Protein AF-A0A8T3LJG7-F1 (afdb_monomer_lite)

Sequence (40 aa):
MKKIVVEQLGVDEEDVKPEASFVDDLNADSLDLVELIMSL

pLDDT: mean 87.33, std 4.3, range [68.56, 91.0]

Foldseek 3Di:
DLVLLCVLLVDDSVQPDPPDDCCPRSVQDPVSVVVSVVVD

Secondary structure (DSSP, 8-state):
-HHHHHHHH---TTT--TT--TTTTS---HHHHHHHHHT-

Structure (mmCIF, N/CA/C/O backbone):
data_AF-A0A8T3LJG7-F1
#
_entry.id   AF-A0A8T3LJG7-F1
#
loop_
_atom_site.group_PDB
_atom_site.id
_atom_site.type_symbol
_atom_site.label_atom_id
_atom_site.label_alt_id
_atom_site.label_comp_id
_atom_site.label_asym_id
_atom_site.label_entity_id
_atom_site.label_seq_id
_atom_site.pdbx_PDB_ins_code
_atom_site.Cartn_x
_atom_site.Cartn_y
_atom_site.Cartn_z
_atom_site.occupancy
_atom_site.B_iso_or_equiv
_atom_site.auth_seq_id
_atom_site.auth_comp_id
_atom_site.auth_asym_id
_atom_site.auth_atom_id
_atom_site.pdbx_PDB_model_num
ATOM 1 N N . MET A 1 1 ? -3.027 -5.650 7.388 1.00 76.00 1 MET A N 1
ATOM 2 C CA . MET A 1 1 ? -2.042 -5.364 6.323 1.00 76.00 1 MET A CA 1
ATOM 3 C C . MET A 1 1 ? -2.582 -4.421 5.263 1.00 76.00 1 MET A C 1
ATOM 5 O O . MET A 1 1 ? -2.173 -3.280 5.311 1.00 76.00 1 MET A O 1
ATOM 9 N N . LYS A 1 2 ? -3.510 -4.817 4.372 1.00 82.56 2 LYS A N 1
ATOM 10 C CA . LYS A 1 2 ? -3.930 -3.972 3.227 1.00 82.56 2 LYS A CA 1
ATOM 11 C C . LYS A 1 2 ? -4.307 -2.530 3.605 1.00 82.56 2 LYS A C 1
ATOM 13 O O . LYS A 1 2 ? -3.781 -1.592 3.034 1.00 82.56 2 LYS A O 1
ATOM 18 N N . LYS A 1 3 ? -5.133 -2.374 4.643 1.00 85.62 3 LYS A N 1
ATOM 19 C CA . LYS A 1 3 ? -5.566 -1.067 5.159 1.00 85.62 3 LYS A CA 1
ATOM 20 C C . LYS A 1 3 ? -4.415 -0.188 5.671 1.00 85.62 3 LYS A C 1
ATOM 22 O O . LYS A 1 3 ? -4.371 0.987 5.357 1.00 85.62 3 LYS A O 1
ATOM 27 N N . ILE A 1 4 ? -3.463 -0.793 6.388 1.00 86.00 4 ILE A N 1
ATOM 28 C CA . ILE A 1 4 ? -2.272 -0.107 6.917 1.00 86.00 4 ILE A CA 1
ATOM 29 C C . ILE A 1 4 ? -1.400 0.382 5.759 1.00 86.00 4 ILE A C 1
ATOM 31 O O . ILE A 1 4 ? -0.915 1.495 5.796 1.00 86.00 4 ILE A O 1
ATOM 35 N N . VAL A 1 5 ? -1.245 -0.423 4.705 1.00 86.88 5 VAL A N 1
ATOM 36 C CA . VAL A 1 5 ? -0.468 -0.049 3.512 1.00 86.88 5 VAL A CA 1
ATOM 37 C C . VAL A 1 5 ? -1.092 1.151 2.797 1.00 86.88 5 VAL A C 1
ATOM 39 O O . VAL A 1 5 ? -0.382 2.091 2.466 1.00 86.88 5 VAL A O 1
ATOM 42 N N . VAL A 1 6 ? -2.413 1.138 2.611 1.00 89.62 6 VAL A N 1
ATOM 43 C CA . VAL A 1 6 ? -3.177 2.245 2.005 1.00 89.62 6 VAL A CA 1
ATOM 44 C C . VAL A 1 6 ? -3.044 3.529 2.824 1.00 89.62 6 VAL A C 1
ATOM 46 O O . VAL A 1 6 ? -2.766 4.587 2.271 1.00 89.62 6 VA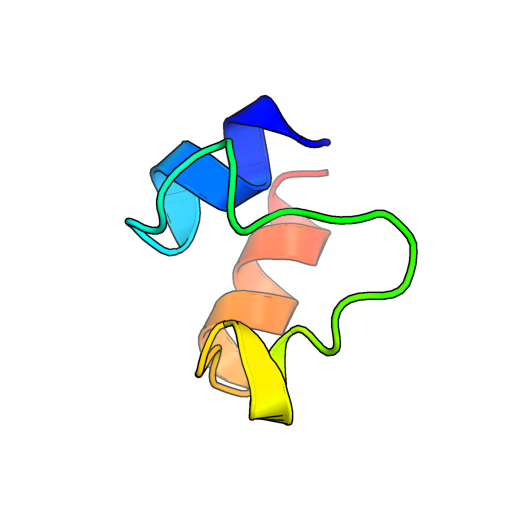L A O 1
ATOM 49 N N . GLU A 1 7 ? -3.203 3.443 4.147 1.00 88.31 7 GLU A N 1
ATOM 50 C CA . GLU A 1 7 ? -3.125 4.611 5.032 1.00 88.31 7 GLU A CA 1
ATOM 51 C C . GLU A 1 7 ? -1.695 5.150 5.183 1.00 88.31 7 GLU A C 1
ATOM 53 O O . GLU A 1 7 ? -1.513 6.364 5.196 1.00 88.31 7 GLU A O 1
ATOM 58 N N . GLN A 1 8 ? -0.690 4.273 5.270 1.00 84.81 8 GLN A N 1
ATOM 59 C CA . GLN A 1 8 ? 0.697 4.669 5.524 1.00 84.81 8 GLN A CA 1
ATOM 60 C C . GLN A 1 8 ? 1.403 5.174 4.261 1.00 84.81 8 GLN A C 1
ATOM 62 O O . GLN A 1 8 ? 2.138 6.152 4.331 1.00 84.81 8 GLN A O 1
ATOM 67 N N . LEU A 1 9 ? 1.166 4.535 3.108 1.00 88.00 9 LEU A N 1
ATOM 68 C CA . LEU A 1 9 ? 1.775 4.928 1.830 1.00 88.00 9 LEU A CA 1
ATOM 69 C C . LEU A 1 9 ? 0.923 5.931 1.043 1.00 88.00 9 LEU A C 1
ATOM 71 O O . LEU A 1 9 ? 1.381 6.463 0.037 1.00 88.00 9 LEU A O 1
ATOM 75 N N . GLY A 1 10 ? -0.325 6.179 1.455 1.00 87.75 10 GLY A N 1
ATOM 76 C CA . GLY A 1 10 ? -1.231 7.081 0.740 1.00 87.75 10 GLY A CA 1
ATOM 77 C C . GLY A 1 10 ? -1.568 6.611 -0.680 1.00 87.75 10 GLY A C 1
ATOM 78 O O . GLY A 1 10 ? -1.780 7.440 -1.562 1.00 87.75 10 GLY A O 1
ATOM 79 N N . VAL A 1 11 ? -1.587 5.295 -0.900 1.00 88.56 11 VAL A N 1
ATOM 80 C CA . VAL A 1 11 ? -1.883 4.651 -2.192 1.00 88.56 11 VAL A CA 1
ATOM 81 C C . VAL A 1 11 ? -3.305 4.110 -2.214 1.00 88.56 11 VAL A C 1
ATOM 83 O O . VAL A 1 11 ? -3.856 3.768 -1.169 1.00 88.56 11 VAL A O 1
ATOM 86 N N . ASP A 1 12 ? -3.896 3.970 -3.397 1.00 90.62 12 ASP A N 1
ATOM 87 C CA . ASP A 1 12 ? -5.245 3.428 -3.514 1.00 90.62 12 ASP A CA 1
ATOM 88 C C . ASP A 1 12 ? -5.294 1.933 -3.154 1.00 90.62 12 ASP A C 1
ATOM 90 O O . ASP A 1 12 ? -4.390 1.143 -3.438 1.00 90.62 12 ASP A O 1
ATOM 94 N N . GLU A 1 13 ? -6.399 1.498 -2.539 1.00 89.38 13 GLU A N 1
ATOM 95 C CA . GLU A 1 13 ? -6.580 0.093 -2.136 1.00 89.38 13 GLU A CA 1
ATOM 96 C C . GLU A 1 13 ? -6.580 -0.874 -3.335 1.00 89.38 13 GLU A C 1
ATOM 98 O O . GLU A 1 13 ? -6.282 -2.069 -3.189 1.00 89.38 13 GLU A O 1
ATOM 103 N N . GLU A 1 14 ? -6.895 -0.344 -4.515 1.00 90.56 14 GLU A N 1
ATOM 104 C CA . GLU A 1 14 ? -6.910 -1.038 -5.801 1.00 90.56 14 GLU A CA 1
ATOM 105 C C . GLU A 1 14 ? -5.490 -1.342 -6.313 1.00 90.56 14 GLU A C 1
ATOM 107 O O . GLU A 1 14 ? -5.272 -2.381 -6.949 1.00 90.56 14 GLU A O 1
ATOM 112 N N . ASP A 1 15 ? -4.521 -0.493 -5.958 1.00 88.44 15 ASP A N 1
ATOM 113 C CA . ASP A 1 15 ? -3.108 -0.632 -6.325 1.00 88.44 15 ASP A CA 1
ATOM 114 C C . ASP A 1 15 ? -2.366 -1.598 -5.396 1.00 88.44 15 ASP A C 1
ATOM 116 O O . ASP A 1 15 ? -1.420 -2.275 -5.806 1.00 88.44 15 ASP A O 1
ATOM 120 N N . VAL A 1 16 ? -2.842 -1.762 -4.156 1.00 89.31 16 VAL A N 1
ATOM 121 C CA . VAL A 1 16 ? -2.285 -2.731 -3.204 1.00 89.31 16 VAL A CA 1
ATOM 122 C C . VAL A 1 16 ? -2.684 -4.151 -3.609 1.00 89.31 16 VAL A C 1
ATOM 124 O O . VAL A 1 16 ? -3.692 -4.703 -3.154 1.00 89.31 16 VAL A O 1
ATOM 127 N N . LYS A 1 17 ? -1.885 -4.780 -4.469 1.00 89.56 17 LYS A N 1
ATOM 128 C CA . LYS A 1 17 ? -2.040 -6.190 -4.859 1.00 89.56 17 LYS A CA 1
ATOM 129 C C . LYS A 1 17 ? -1.063 -7.073 -4.077 1.00 89.56 17 LYS A C 1
ATOM 131 O O . LYS A 1 17 ? 0.014 -6.611 -3.723 1.00 89.56 17 LYS A O 1
ATOM 136 N N . PRO A 1 18 ? -1.388 -8.355 -3.825 1.00 85.56 18 PRO A N 1
ATOM 137 C CA . PRO A 1 18 ? -0.473 -9.280 -3.141 1.00 85.56 18 PRO A CA 1
ATOM 138 C C . PRO A 1 18 ? 0.870 -9.468 -3.862 1.00 85.56 18 PRO A C 1
ATOM 140 O O . PRO A 1 18 ? 1.853 -9.874 -3.258 1.00 85.56 18 PRO A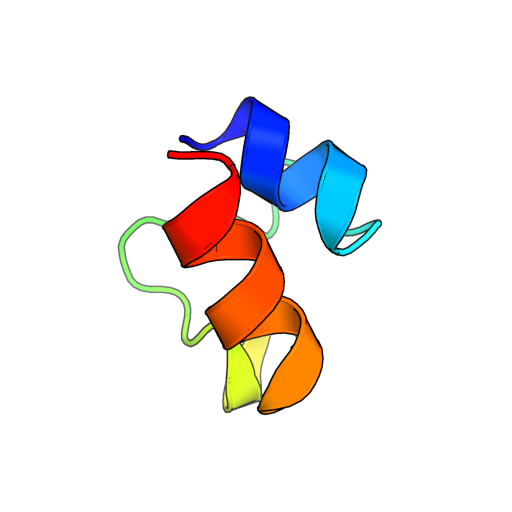 O 1
ATOM 143 N N . GLU A 1 19 ? 0.864 -9.210 -5.164 1.00 89.56 19 GLU A N 1
ATOM 144 C CA . GLU A 1 19 ? 1.976 -9.340 -6.101 1.00 89.56 19 GLU A CA 1
ATOM 145 C C . GLU A 1 19 ? 2.618 -7.984 -6.448 1.00 89.56 19 GLU A C 1
ATOM 147 O O . GLU A 1 19 ? 3.608 -7.965 -7.172 1.00 89.56 19 GLU A O 1
ATOM 152 N N . ALA A 1 20 ? 2.092 -6.869 -5.921 1.00 89.88 20 ALA A N 1
ATOM 153 C CA . ALA A 1 20 ? 2.676 -5.545 -6.122 1.00 89.88 20 ALA A CA 1
ATOM 154 C C . ALA A 1 20 ? 4.005 -5.405 -5.360 1.00 89.88 20 ALA A C 1
ATOM 156 O O . ALA A 1 20 ? 4.119 -5.793 -4.192 1.00 89.88 20 ALA A O 1
ATOM 157 N N . SER A 1 21 ? 4.999 -4.807 -6.009 1.00 89.06 21 SER A N 1
ATOM 158 C CA . SER A 1 21 ? 6.243 -4.366 -5.389 1.00 89.06 21 SER A CA 1
ATOM 159 C C . SER A 1 21 ? 5.992 -3.077 -4.616 1.00 89.06 21 SER A C 1
ATOM 161 O O . SER A 1 21 ? 5.581 -2.065 -5.178 1.00 89.06 21 SER A O 1
ATOM 163 N N . PHE A 1 22 ? 6.282 -3.079 -3.317 1.00 87.62 22 PHE A N 1
ATOM 164 C CA . PHE A 1 22 ? 6.156 -1.866 -2.510 1.00 87.62 22 PHE A CA 1
ATOM 165 C C . PHE A 1 22 ? 7.056 -0.737 -3.027 1.00 87.62 22 PHE A C 1
ATOM 167 O O . PHE A 1 22 ? 6.641 0.413 -3.020 1.00 87.62 22 PHE A O 1
ATOM 174 N N . VAL A 1 23 ? 8.250 -1.061 -3.526 1.00 89.00 23 VAL A N 1
ATOM 175 C CA . VAL A 1 23 ? 9.208 -0.060 -4.014 1.00 89.00 23 VAL A CA 1
ATOM 176 C C . VAL A 1 23 ? 8.898 0.357 -5.450 1.00 89.00 23 VAL A C 1
ATOM 178 O O . VAL A 1 23 ? 8.884 1.546 -5.745 1.00 89.00 23 VAL A O 1
ATOM 181 N N . ASP A 1 24 ? 8.632 -0.601 -6.343 1.00 90.56 24 ASP A N 1
ATOM 182 C CA . ASP A 1 24 ? 8.486 -0.298 -7.774 1.00 90.56 24 ASP A CA 1
ATOM 183 C C . ASP A 1 24 ? 7.060 0.130 -8.154 1.00 90.56 24 ASP A C 1
ATOM 185 O O . ASP A 1 24 ? 6.894 1.025 -8.980 1.00 90.56 24 ASP A O 1
ATOM 189 N N . ASP A 1 25 ? 6.034 -0.481 -7.548 1.00 90.69 25 ASP A N 1
ATOM 190 C CA . ASP A 1 25 ? 4.629 -0.216 -7.886 1.00 90.69 25 ASP A CA 1
ATOM 191 C C . ASP A 1 25 ? 4.008 0.830 -6.954 1.00 90.69 25 ASP A C 1
ATOM 193 O O . ASP A 1 25 ? 3.295 1.722 -7.410 1.00 90.69 25 ASP A O 1
ATOM 197 N N . LEU A 1 26 ? 4.298 0.751 -5.651 1.00 90.50 26 LEU A N 1
ATOM 198 C CA . LEU A 1 26 ? 3.748 1.680 -4.653 1.00 90.50 26 LEU A CA 1
ATOM 199 C C . LEU A 1 26 ? 4.676 2.865 -4.351 1.00 90.50 26 LEU A C 1
ATOM 201 O O . LEU A 1 26 ? 4.303 3.725 -3.560 1.00 90.50 26 LEU A O 1
ATOM 205 N N . ASN A 1 27 ? 5.856 2.931 -4.985 1.00 88.12 27 ASN A N 1
ATOM 206 C CA . ASN A 1 27 ? 6.870 3.971 -4.761 1.00 88.12 27 ASN A CA 1
ATOM 207 C C . ASN A 1 27 ? 7.220 4.189 -3.274 1.00 88.12 27 ASN A C 1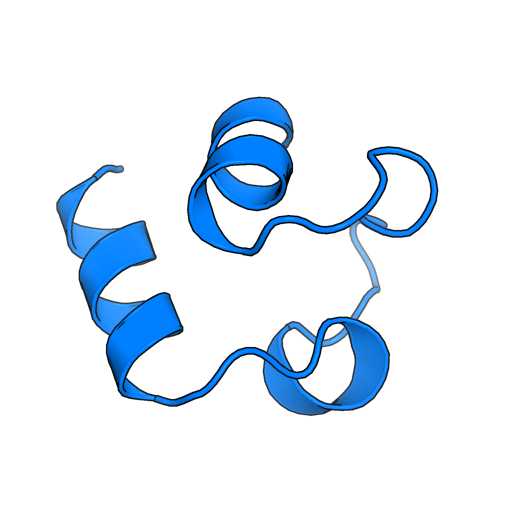
ATOM 20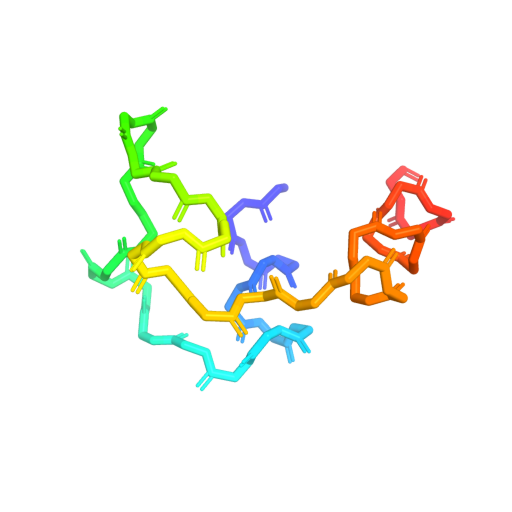9 O O . ASN A 1 27 ? 7.616 5.287 -2.888 1.00 88.12 27 ASN A O 1
ATOM 213 N N . ALA A 1 28 ? 7.089 3.145 -2.452 1.00 91.00 28 ALA A N 1
ATOM 214 C CA . ALA A 1 28 ? 7.475 3.172 -1.050 1.00 91.00 28 ALA A CA 1
ATOM 215 C C . ALA 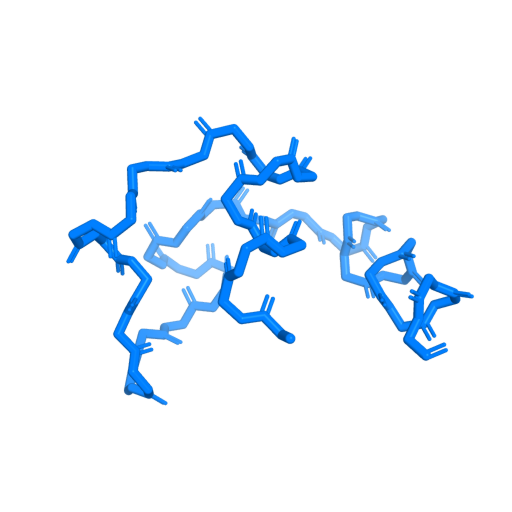A 1 28 ? 8.996 3.232 -0.937 1.00 91.00 28 ALA A C 1
ATOM 217 O O . ALA A 1 28 ? 9.716 2.442 -1.565 1.00 91.00 28 ALA A O 1
ATOM 218 N N . ASP A 1 29 ? 9.493 4.137 -0.107 1.00 90.62 29 ASP A N 1
ATOM 219 C CA . ASP A 1 29 ? 10.916 4.237 0.157 1.00 90.62 29 ASP A CA 1
ATOM 220 C C . ASP A 1 29 ? 11.364 3.267 1.272 1.00 90.62 29 ASP A C 1
ATOM 222 O O . ASP A 1 29 ? 10.588 2.526 1.882 1.00 90.62 29 ASP A O 1
ATOM 226 N N . SER A 1 30 ? 12.670 3.228 1.544 1.00 90.12 30 SER A N 1
ATOM 227 C CA . SER A 1 30 ? 13.204 2.360 2.598 1.00 90.12 30 SER A CA 1
ATOM 228 C C . SER A 1 30 ? 12.742 2.738 4.013 1.00 90.12 30 SER A C 1
ATOM 230 O O . SER A 1 30 ? 12.769 1.872 4.885 1.00 90.12 30 SER A O 1
ATOM 232 N N . LEU A 1 31 ? 12.372 4.000 4.265 1.00 90.00 31 LEU A N 1
ATOM 233 C CA . LEU A 1 31 ? 11.848 4.453 5.558 1.00 90.00 31 LEU A CA 1
ATOM 234 C C . LEU A 1 31 ? 10.395 4.009 5.728 1.00 90.00 31 LEU A C 1
ATOM 236 O O . LEU A 1 31 ? 10.073 3.426 6.763 1.00 90.00 31 LEU A O 1
ATOM 240 N N . ASP A 1 32 ? 9.575 4.170 4.694 1.00 89.94 32 ASP A N 1
ATOM 241 C CA . ASP A 1 32 ? 8.180 3.737 4.658 1.00 89.94 32 ASP A CA 1
ATOM 242 C C . ASP A 1 32 ? 8.063 2.246 4.996 1.00 89.94 32 ASP A C 1
ATOM 244 O O . ASP A 1 32 ? 7.241 1.836 5.815 1.00 89.94 32 ASP A O 1
ATOM 248 N N . LEU A 1 33 ? 8.946 1.417 4.426 1.00 87.56 33 LEU A N 1
ATOM 249 C CA . LEU A 1 33 ? 8.994 -0.020 4.710 1.00 87.56 33 LEU A CA 1
ATOM 250 C C . LEU A 1 33 ? 9.345 -0.329 6.171 1.00 87.56 33 LEU A C 1
ATOM 252 O O . LEU A 1 33 ? 8.779 -1.252 6.763 1.00 87.56 33 LEU A O 1
ATOM 256 N N . VAL A 1 34 ? 10.278 0.420 6.763 1.00 90.06 34 VAL A N 1
ATOM 257 C CA . VAL A 1 34 ? 10.666 0.248 8.171 1.00 90.06 34 VAL A CA 1
ATOM 258 C C . VAL A 1 34 ? 9.515 0.650 9.091 1.00 90.06 34 VAL A C 1
ATOM 260 O O . VAL A 1 34 ? 9.204 -0.085 10.029 1.00 90.06 34 VAL A O 1
ATOM 263 N N . GLU A 1 35 ? 8.845 1.767 8.810 1.00 87.19 35 GLU A N 1
ATOM 264 C CA . GLU A 1 35 ? 7.664 2.207 9.558 1.00 87.19 35 GLU A CA 1
ATOM 265 C C . GLU A 1 35 ? 6.504 1.212 9.454 1.00 87.19 35 GLU A C 1
ATOM 267 O O . GLU A 1 35 ? 5.836 0.934 10.457 1.00 87.19 35 GLU A O 1
ATOM 272 N N . LEU A 1 36 ? 6.307 0.618 8.273 1.00 86.06 36 LEU A N 1
ATOM 273 C CA . LEU A 1 36 ? 5.287 -0.400 8.038 1.00 86.06 36 LEU A CA 1
ATOM 274 C C . LEU A 1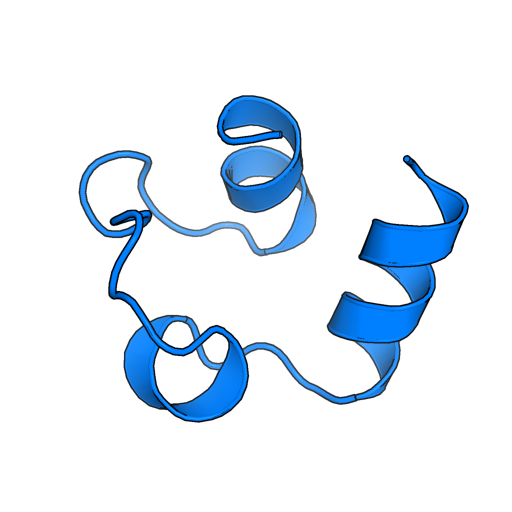 36 ? 5.533 -1.648 8.899 1.00 86.06 36 LEU A C 1
ATOM 276 O O . LEU A 1 36 ? 4.595 -2.161 9.502 1.00 86.06 36 LEU A O 1
ATOM 280 N N . ILE A 1 37 ? 6.786 -2.113 8.994 1.00 84.69 37 ILE A N 1
ATOM 281 C CA . ILE A 1 37 ? 7.183 -3.259 9.833 1.00 84.69 37 ILE A CA 1
ATOM 282 C C . ILE A 1 37 ? 7.035 -2.935 11.325 1.00 84.69 37 ILE A C 1
ATOM 284 O O . ILE A 1 37 ? 6.645 -3.805 12.101 1.00 84.69 37 ILE A O 1
ATOM 288 N N . MET A 1 38 ? 7.331 -1.701 11.743 1.00 85.31 38 MET A N 1
ATOM 289 C CA . MET A 1 38 ? 7.148 -1.275 13.138 1.00 85.31 38 MET A CA 1
ATOM 290 C C . MET A 1 38 ? 5.672 -1.122 13.534 1.00 85.31 38 MET A C 1
ATOM 292 O O . MET A 1 38 ? 5.355 -1.246 14.715 1.00 85.31 38 MET A O 1
ATOM 296 N N . SER A 1 39 ? 4.787 -0.863 12.567 1.00 79.56 39 SER A N 1
ATOM 297 C CA . SER A 1 39 ? 3.333 -0.716 12.764 1.00 79.56 39 SER A CA 1
ATOM 298 C C . SER A 1 39 ? 2.547 -2.032 12.616 1.00 79.56 39 SER A C 1
ATOM 300 O O . SER A 1 39 ? 1.312 -2.013 12.607 1.00 79.56 39 SER A O 1
ATOM 302 N N . LEU A 1 40 ? 3.257 -3.152 12.444 1.00 68.56 40 LEU A N 1
ATOM 303 C CA . LEU A 1 40 ? 2.734 -4.501 12.184 1.00 68.56 40 LEU A CA 1
ATOM 304 C C . LEU A 1 40 ? 2.577 -5.353 13.461 1.00 68.56 40 LEU A C 1
ATOM 306 O O . LEU A 1 40 ? 2.560 -4.789 14.578 1.00 68.56 40 LEU A O 1
#

Radius of gyration: 9.05 Å; chains: 1; bounding box: 20×16×21 Å